Protein AF-A5BXR3-F1 (afdb_monomer_lite)

InterPro domains:
  IPR009902 Protein of unknown function DUF1442 [PF07279] (20-117)
  IPR009902 Protein of unknown function DUF1442 [PTHR33593] (9-120)
  IPR029063 S-adenosyl-L-methionine-dependent methyltransferase superfamily [G3DSA:3.40.50.150] (2-103)
  IPR029063 S-adenosyl-L-methionine-dependent methyltransferase superfamily [SSF53335] (4-101)

Foldseek 3Di:
DVVVVVVCVVVVCPVVDDDDDDDLLVVQLVDAQAQEEEAEDDDVVVVSNVVRHHHNQAKHKYKYDQQADDPDPAGPVNVQVVDPQKDWDWDPPDNIMIIIMHRDPDPDDPPDPPPDPPDDDDD

Radius of gyration: 16.55 Å; chains: 1; bounding box: 40×34×38 Å

pLDDT: mean 74.72, std 16.19, range [38.34, 92.19]

Sequence (123 aa):
MEDCKAQLSCYDLEDKVEFVHGNPCEIVIQFKSIDFAVIDCKFEDHLKLFKTIDVNPRGSIVLVSNLVRRRNGVSFGEVVRRKKGVEYVTLHIGQGMVLTRIGFTCNGHETRRYKRFHVTFES

Organism: Vitis vinifera (NCBI:txid29760)

Structure (mmCIF, N/CA/C/O backbone):
data_AF-A5BXR3-F1
#
_entry.id   AF-A5BXR3-F1
#
loop_
_atom_site.group_PDB
_atom_site.id
_atom_site.type_symbol
_atom_site.label_atom_id
_atom_site.label_alt_id
_atom_site.label_comp_id
_atom_site.label_asym_id
_atom_site.label_entity_id
_atom_site.label_seq_id
_atom_site.pdbx_PDB_ins_code
_atom_site.Cartn_x
_atom_site.Cartn_y
_atom_site.Cartn_z
_atom_site.occupancy
_atom_site.B_iso_or_equiv
_atom_site.auth_seq_id
_atom_site.auth_comp_id
_atom_site.auth_asym_id
_atom_site.auth_atom_id
_atom_site.pdbx_PDB_model_num
ATOM 1 N N . MET A 1 1 ? 14.881 0.491 -12.259 1.00 70.94 1 MET A N 1
ATOM 2 C CA . MET A 1 1 ? 13.569 0.099 -12.826 1.00 70.94 1 MET A CA 1
ATOM 3 C C . MET A 1 1 ? 13.753 -0.858 -13.989 1.00 70.94 1 MET A C 1
ATOM 5 O O . MET A 1 1 ? 13.092 -1.882 -13.984 1.00 70.94 1 MET A O 1
ATOM 9 N N . GLU A 1 2 ? 14.657 -0.573 -14.930 1.00 78.75 2 GLU A N 1
ATOM 10 C CA . GLU A 1 2 ? 14.980 -1.511 -16.018 1.00 78.75 2 GLU A CA 1
ATOM 11 C C . GLU A 1 2 ? 15.428 -2.886 -15.497 1.00 78.75 2 GLU A C 1
ATOM 13 O O . GLU A 1 2 ? 14.900 -3.897 -15.944 1.00 78.75 2 GLU A O 1
ATOM 18 N N . ASP A 1 3 ? 16.239 -2.929 -14.434 1.00 86.25 3 ASP A N 1
ATOM 19 C CA . ASP A 1 3 ? 16.606 -4.198 -13.783 1.00 86.25 3 ASP A CA 1
ATOM 20 C C . ASP A 1 3 ? 15.394 -4.963 -13.215 1.00 86.25 3 ASP A C 1
ATOM 22 O O . ASP A 1 3 ? 15.329 -6.185 -13.313 1.00 86.25 3 ASP A O 1
ATOM 26 N N . CYS A 1 4 ? 14.393 -4.260 -12.665 1.00 82.44 4 CYS A N 1
ATOM 27 C CA . CYS A 1 4 ? 13.169 -4.899 -12.169 1.00 82.44 4 CYS A CA 1
ATOM 28 C C . CYS A 1 4 ? 12.310 -5.439 -13.315 1.00 82.44 4 CYS A C 1
ATOM 30 O O . CYS A 1 4 ? 11.753 -6.523 -13.191 1.00 82.44 4 CYS A O 1
ATOM 32 N N . LYS A 1 5 ? 12.202 -4.705 -14.430 1.00 86.50 5 LYS A N 1
ATOM 33 C CA . LYS A 1 5 ? 11.475 -5.178 -15.617 1.00 86.50 5 LYS A CA 1
ATOM 34 C C . LYS A 1 5 ? 12.143 -6.420 -16.204 1.00 86.50 5 LYS A C 1
ATOM 36 O O . LYS A 1 5 ? 11.451 -7.383 -16.509 1.00 86.50 5 LYS A O 1
ATOM 41 N N . ALA A 1 6 ? 13.474 -6.423 -16.287 1.00 86.62 6 ALA A N 1
ATOM 42 C CA . ALA A 1 6 ? 14.237 -7.584 -16.734 1.00 86.62 6 ALA A CA 1
ATOM 43 C C . ALA A 1 6 ? 13.989 -8.803 -15.832 1.00 86.62 6 ALA A C 1
ATOM 45 O O . ALA A 1 6 ? 13.744 -9.896 -16.332 1.00 86.62 6 ALA A O 1
ATOM 46 N N . GLN A 1 7 ? 13.969 -8.611 -14.510 1.00 89.12 7 GLN A N 1
ATOM 47 C CA . GLN A 1 7 ? 13.634 -9.681 -13.568 1.00 89.12 7 GLN A CA 1
ATOM 48 C C . GLN A 1 7 ? 12.202 -10.191 -13.734 1.00 89.12 7 GLN A C 1
ATOM 50 O O . GLN A 1 7 ? 12.004 -11.400 -13.728 1.00 89.12 7 GLN A O 1
ATOM 55 N N . LEU A 1 8 ? 11.213 -9.306 -13.893 1.00 89.50 8 LEU A N 1
ATOM 56 C CA . LEU A 1 8 ? 9.824 -9.724 -14.116 1.00 89.50 8 LEU A CA 1
ATOM 57 C C . LEU A 1 8 ? 9.680 -10.551 -15.389 1.00 89.50 8 LEU A C 1
ATOM 59 O O . LEU A 1 8 ? 8.932 -11.522 -15.378 1.00 89.50 8 LEU A O 1
ATOM 63 N N . SER A 1 9 ? 10.453 -10.215 -16.422 1.00 88.69 9 SER A N 1
ATOM 64 C CA . SER A 1 9 ? 10.506 -10.985 -17.661 1.00 88.69 9 SER A CA 1
ATOM 65 C C . SER A 1 9 ? 11.114 -12.366 -17.497 1.00 88.69 9 SER A C 1
ATOM 67 O O . SER A 1 9 ? 10.623 -13.334 -18.061 1.00 88.69 9 SER A O 1
ATOM 69 N N . CYS A 1 10 ? 12.115 -12.514 -16.630 1.00 91.81 10 CYS A N 1
ATOM 70 C CA . CYS A 1 10 ? 12.618 -13.840 -16.278 1.00 91.81 10 CYS A CA 1
ATOM 71 C C . CYS A 1 10 ? 11.588 -14.717 -15.542 1.00 91.81 10 CYS A C 1
ATOM 73 O O . CYS A 1 10 ? 11.789 -15.928 -15.472 1.00 91.81 10 CYS A O 1
ATOM 75 N N . TYR A 1 11 ? 10.535 -14.127 -14.968 1.00 91.94 11 TYR A N 1
ATOM 76 C CA . TYR A 1 11 ? 9.502 -14.836 -14.210 1.00 91.94 11 TYR A CA 1
ATOM 77 C C . TYR A 1 11 ? 8.128 -14.859 -14.903 1.00 91.94 11 TYR A C 1
ATOM 79 O O . TYR A 1 11 ? 7.181 -15.348 -14.288 1.00 91.94 11 TYR A O 1
ATOM 87 N N . ASP A 1 12 ? 8.007 -14.349 -16.136 1.00 92.19 12 ASP A N 1
ATOM 88 C CA . ASP A 1 12 ? 6.740 -14.211 -16.876 1.00 92.19 12 ASP A CA 1
ATOM 89 C C . ASP A 1 12 ? 5.644 -13.475 -16.070 1.00 92.19 12 ASP A C 1
ATOM 91 O O . ASP A 1 12 ? 4.490 -13.906 -15.991 1.00 92.19 12 ASP A O 1
ATOM 95 N N . LEU A 1 13 ? 6.017 -12.380 -15.396 1.00 91.19 13 LEU A N 1
ATOM 96 C CA . LEU A 1 13 ? 5.127 -11.600 -14.519 1.00 91.19 13 LEU A CA 1
ATOM 97 C C . LEU A 1 13 ? 4.760 -10.219 -15.076 1.00 91.19 13 LEU A C 1
ATOM 99 O O . LEU A 1 13 ? 4.116 -9.431 -14.377 1.00 91.19 13 LEU A O 1
ATOM 103 N N . GLU A 1 14 ? 5.161 -9.880 -16.299 1.00 90.38 14 GLU A N 1
ATOM 104 C CA . GLU A 1 14 ? 4.960 -8.531 -16.843 1.00 90.38 14 GLU A CA 1
ATOM 105 C C . GLU A 1 14 ? 3.483 -8.172 -17.012 1.00 90.38 14 GLU A C 1
ATOM 107 O O . GLU A 1 14 ? 3.116 -7.012 -16.850 1.00 90.38 14 GLU A O 1
ATOM 112 N N . ASP A 1 15 ? 2.618 -9.152 -17.279 1.00 90.44 15 ASP A N 1
ATOM 113 C CA . ASP A 1 15 ? 1.173 -8.941 -17.405 1.00 90.44 15 ASP A CA 1
ATOM 114 C C . ASP A 1 15 ? 0.466 -8.776 -16.045 1.00 90.44 15 ASP A C 1
ATOM 116 O O . ASP A 1 15 ? -0.705 -8.391 -15.996 1.00 90.44 15 ASP A O 1
ATOM 120 N N . LYS A 1 16 ? 1.159 -9.066 -14.934 1.00 89.19 16 LYS A N 1
ATOM 121 C CA . LYS A 1 16 ? 0.644 -8.939 -13.559 1.00 89.19 16 LYS A CA 1
ATOM 122 C C . LYS A 1 16 ? 1.112 -7.679 -12.847 1.00 89.19 16 LYS A C 1
ATOM 124 O O . LYS A 1 16 ? 0.591 -7.379 -11.772 1.00 89.19 16 LYS A O 1
ATOM 129 N N . VAL A 1 17 ? 2.094 -6.966 -13.398 1.00 90.00 17 VAL A N 1
ATOM 130 C CA . VAL A 1 17 ? 2.734 -5.832 -12.727 1.00 90.00 17 VAL A CA 1
ATOM 131 C C . VAL A 1 17 ? 2.578 -4.557 -13.537 1.00 90.00 17 VAL A C 1
ATOM 133 O O . VAL A 1 17 ? 3.043 -4.444 -14.665 1.00 90.00 17 VAL A O 1
ATOM 136 N N . GLU A 1 18 ? 1.994 -3.548 -12.899 1.00 90.12 18 GLU A N 1
ATOM 137 C CA . GLU A 1 18 ? 1.932 -2.195 -13.432 1.00 90.12 18 GLU A CA 1
ATOM 138 C C . GLU A 1 18 ? 2.946 -1.298 -12.715 1.00 90.12 18 GLU A C 1
ATOM 140 O O . GLU A 1 18 ? 2.941 -1.167 -11.488 1.00 90.12 18 GLU A O 1
ATOM 145 N N . PHE A 1 19 ? 3.814 -0.648 -13.490 1.00 88.81 19 PHE A N 1
ATOM 146 C CA . PHE A 1 19 ? 4.715 0.378 -12.977 1.00 88.81 19 PHE A CA 1
ATOM 147 C C . PHE A 1 19 ? 4.109 1.761 -13.189 1.00 88.81 19 PHE A C 1
ATOM 149 O O . PHE A 1 19 ? 4.026 2.244 -14.317 1.00 88.81 19 PHE A O 1
ATOM 156 N N . VAL A 1 20 ? 3.752 2.425 -12.091 1.00 88.62 20 VAL A N 1
ATOM 157 C CA . VAL A 1 20 ? 3.200 3.784 -12.121 1.00 88.62 20 VAL A CA 1
ATOM 158 C C . VAL A 1 20 ? 4.224 4.778 -11.579 1.00 88.62 20 VAL A C 1
ATOM 160 O O . VAL A 1 20 ? 4.824 4.566 -10.525 1.00 88.62 20 VAL A O 1
ATOM 163 N N . HIS A 1 21 ? 4.420 5.885 -12.298 1.00 86.44 21 HIS A N 1
ATOM 164 C CA . HIS A 1 21 ? 5.330 6.963 -11.913 1.00 86.44 21 HIS A CA 1
ATOM 165 C C . HIS A 1 21 ? 4.572 8.190 -11.416 1.00 86.44 21 HIS A C 1
ATOM 167 O O . HIS A 1 21 ? 3.612 8.631 -12.041 1.00 86.44 21 HIS A O 1
ATOM 173 N N . GLY A 1 22 ? 5.064 8.789 -10.333 1.00 86.50 22 GLY A N 1
ATOM 174 C CA . GLY A 1 22 ? 4.554 10.048 -9.794 1.00 86.50 22 GLY A CA 1
ATOM 175 C C . GLY A 1 22 ? 4.518 10.039 -8.272 1.00 86.50 22 GLY A C 1
ATOM 176 O O . GLY A 1 22 ? 5.194 9.237 -7.627 1.00 86.50 22 GLY A O 1
ATOM 177 N N . ASN A 1 23 ? 3.735 10.947 -7.693 1.00 85.50 23 ASN A N 1
ATOM 178 C CA . ASN A 1 23 ? 3.567 11.038 -6.249 1.00 85.50 23 ASN A CA 1
ATOM 179 C C . ASN A 1 23 ? 2.724 9.854 -5.734 1.00 85.50 23 ASN A C 1
ATOM 181 O O . ASN A 1 23 ? 1.538 9.771 -6.071 1.00 85.50 23 ASN A O 1
ATOM 185 N N . PRO A 1 24 ? 3.265 8.973 -4.870 1.00 86.19 24 PRO A N 1
ATOM 186 C CA . PRO A 1 24 ? 2.530 7.811 -4.375 1.00 86.19 24 PRO A CA 1
ATOM 187 C C . PRO A 1 24 ? 1.219 8.175 -3.669 1.00 86.19 24 PRO A C 1
ATOM 189 O O . PRO A 1 24 ? 0.245 7.437 -3.769 1.00 86.19 24 PRO A O 1
ATOM 192 N N . CYS A 1 25 ? 1.160 9.326 -2.98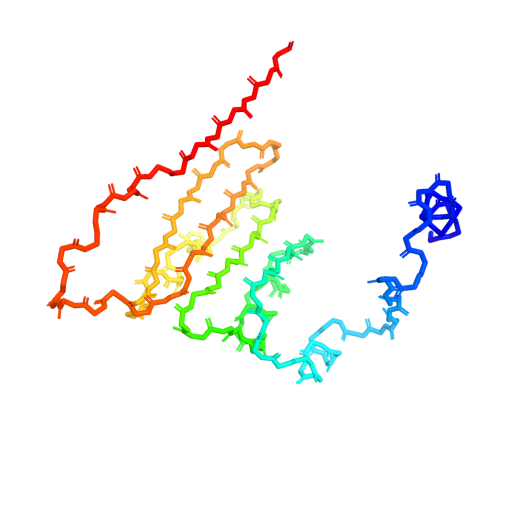8 1.00 84.25 25 CYS A N 1
ATOM 193 C CA . CYS A 1 25 ? -0.058 9.773 -2.307 1.00 84.25 25 CYS A CA 1
ATOM 194 C C . CYS A 1 25 ? -1.179 10.169 -3.276 1.00 84.25 25 CYS A C 1
ATOM 196 O O . CYS A 1 25 ? -2.340 10.118 -2.893 1.00 84.25 25 CYS A O 1
ATOM 198 N N . GLU A 1 26 ? -0.846 10.594 -4.494 1.00 88.50 26 GLU A N 1
ATOM 199 C CA . GLU A 1 26 ? -1.830 10.959 -5.522 1.00 88.50 26 GLU A CA 1
ATOM 200 C C . GLU A 1 26 ? -2.257 9.724 -6.315 1.00 88.50 26 GLU A C 1
ATOM 202 O O . GLU A 1 26 ? -3.442 9.517 -6.571 1.00 88.50 26 GLU A O 1
ATOM 207 N N . ILE A 1 27 ? -1.291 8.862 -6.632 1.00 89.19 27 ILE A N 1
ATOM 208 C CA . ILE A 1 27 ? -1.503 7.631 -7.394 1.00 89.19 27 ILE A CA 1
ATOM 209 C C . ILE A 1 27 ? -2.339 6.623 -6.603 1.00 89.19 27 ILE A C 1
ATOM 211 O O . ILE A 1 27 ? -3.291 6.061 -7.139 1.00 89.19 27 ILE A O 1
ATOM 215 N N . VAL A 1 28 ? -2.037 6.418 -5.314 1.00 89.25 28 VAL A N 1
ATOM 216 C CA . VAL A 1 28 ? -2.694 5.377 -4.502 1.00 89.25 28 VAL A CA 1
ATOM 217 C C . VAL A 1 28 ? -4.213 5.566 -4.400 1.00 89.25 28 VAL A C 1
ATOM 219 O O . VAL A 1 28 ? -4.940 4.602 -4.192 1.00 89.25 28 VAL A O 1
ATOM 222 N N . ILE A 1 29 ? -4.707 6.797 -4.582 1.00 88.31 29 ILE A N 1
ATOM 223 C CA . ILE A 1 29 ? -6.137 7.139 -4.514 1.00 88.31 29 ILE A CA 1
ATOM 224 C C . ILE A 1 29 ? -6.937 6.430 -5.614 1.00 88.31 29 ILE A C 1
ATOM 226 O O . ILE A 1 29 ? -8.129 6.166 -5.425 1.00 88.31 29 ILE A O 1
ATOM 230 N N . GLN A 1 30 ? -6.299 6.134 -6.748 1.00 89.88 30 GLN A N 1
ATOM 231 C CA . GLN A 1 30 ? -6.929 5.504 -7.909 1.00 89.88 30 GLN A CA 1
ATOM 232 C C . GLN A 1 30 ? -7.247 4.026 -7.659 1.00 89.88 30 GLN A C 1
ATOM 234 O O . GLN A 1 30 ? -8.207 3.498 -8.214 1.00 89.88 30 GLN A O 1
ATOM 239 N N . PHE A 1 31 ? -6.493 3.378 -6.771 1.00 90.56 31 PHE A N 1
ATOM 240 C CA . PHE A 1 31 ? -6.698 1.985 -6.400 1.00 90.56 31 PHE A CA 1
ATOM 241 C C . PHE A 1 31 ? -7.729 1.878 -5.275 1.00 90.56 31 PHE A C 1
ATOM 243 O O . PHE A 1 31 ? -7.728 2.672 -4.330 1.00 90.56 31 PHE A O 1
ATOM 250 N N . LYS A 1 32 ? -8.628 0.895 -5.387 1.00 91.75 32 LYS A N 1
ATOM 251 C CA . LYS A 1 32 ? -9.736 0.674 -4.451 1.00 91.75 32 LYS A CA 1
ATOM 252 C C . LYS A 1 32 ? -9.758 -0.754 -3.947 1.00 91.75 32 LYS A C 1
ATOM 254 O O . LYS A 1 32 ? -9.381 -1.671 -4.671 1.00 91.75 32 LYS A O 1
ATOM 259 N N . SER A 1 33 ? -10.256 -0.932 -2.725 1.00 90.81 33 SER A N 1
ATOM 260 C CA . SER A 1 33 ? -10.432 -2.242 -2.092 1.00 90.81 33 SER A CA 1
ATOM 261 C C . SER A 1 33 ? -9.163 -3.110 -2.108 1.00 90.81 33 SER A C 1
ATOM 263 O O . SER A 1 33 ? -9.220 -4.300 -2.408 1.00 90.81 33 SER A O 1
ATOM 265 N N . ILE A 1 34 ? -8.011 -2.528 -1.773 1.00 92.00 34 ILE A N 1
ATOM 266 C CA . ILE A 1 34 ? -6.726 -3.238 -1.779 1.00 92.00 34 ILE A CA 1
ATOM 267 C C . ILE A 1 34 ? -6.691 -4.311 -0.683 1.00 92.00 34 ILE A C 1
ATOM 269 O O . ILE A 1 34 ? -6.894 -4.012 0.497 1.00 92.00 34 ILE A O 1
ATOM 273 N N . ASP A 1 35 ? -6.379 -5.550 -1.063 1.00 91.44 35 ASP A N 1
ATOM 274 C CA . ASP A 1 35 ? -6.256 -6.678 -0.130 1.00 91.44 35 ASP A CA 1
ATOM 275 C C . ASP A 1 35 ? -4.870 -6.751 0.531 1.00 91.44 35 ASP A C 1
ATOM 277 O O . ASP A 1 35 ? -4.747 -7.130 1.698 1.00 91.44 35 ASP A O 1
ATOM 281 N N . PHE A 1 36 ? -3.820 -6.359 -0.194 1.00 91.81 36 PHE A N 1
ATOM 282 C CA . PHE A 1 36 ? -2.439 -6.409 0.278 1.00 91.81 36 PHE A CA 1
ATOM 283 C C . PHE A 1 36 ? -1.647 -5.185 -0.185 1.00 91.81 36 PHE A C 1
ATOM 285 O O . PHE A 1 36 ? -1.647 -4.856 -1.369 1.00 91.81 36 PHE A O 1
ATOM 292 N N . ALA A 1 37 ? -0.951 -4.526 0.742 1.00 90.81 37 ALA A N 1
ATOM 293 C CA . ALA A 1 37 ? -0.104 -3.376 0.441 1.00 90.81 37 ALA A CA 1
ATOM 294 C C . ALA A 1 37 ? 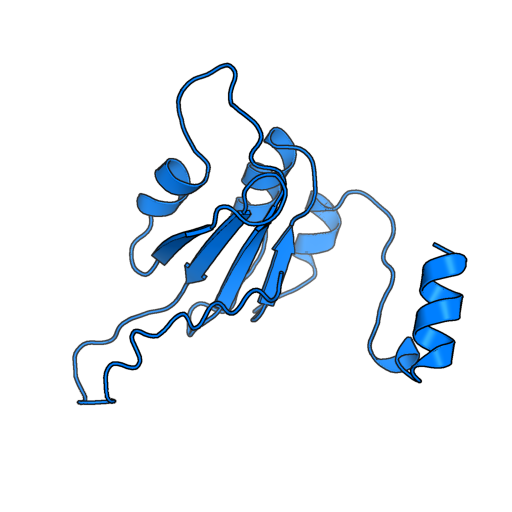1.224 -3.439 1.197 1.00 90.81 37 ALA A C 1
ATOM 296 O O . ALA A 1 37 ? 1.251 -3.714 2.397 1.00 90.81 37 ALA A O 1
ATOM 297 N N . VAL A 1 38 ? 2.316 -3.106 0.508 1.00 89.75 38 VAL A N 1
ATOM 298 C CA . VAL A 1 38 ? 3.642 -2.914 1.107 1.00 89.75 38 VAL A CA 1
ATOM 299 C C . VAL A 1 38 ? 4.045 -1.460 0.916 1.00 89.75 38 VAL A C 1
ATOM 301 O O . VAL A 1 38 ? 4.034 -0.949 -0.201 1.00 89.75 38 VAL A O 1
ATOM 304 N N . ILE A 1 39 ? 4.379 -0.784 2.011 1.00 87.19 39 ILE A N 1
ATOM 305 C CA . ILE A 1 39 ? 4.794 0.615 2.021 1.00 87.19 39 ILE A CA 1
ATOM 306 C C . ILE A 1 39 ? 6.235 0.679 2.522 1.00 87.19 39 ILE A C 1
ATOM 308 O O . ILE A 1 39 ? 6.485 0.642 3.728 1.00 87.19 39 ILE A O 1
ATOM 312 N N . ASP A 1 40 ? 7.165 0.827 1.583 1.00 85.44 40 ASP A N 1
ATOM 313 C CA . ASP A 1 40 ? 8.596 0.991 1.847 1.00 85.44 40 ASP A CA 1
ATOM 314 C C . ASP A 1 40 ? 9.065 2.380 1.386 1.00 85.44 40 ASP A C 1
ATOM 316 O O . ASP A 1 40 ? 9.673 2.562 0.336 1.00 85.44 40 ASP A O 1
ATOM 320 N N . CYS A 1 41 ? 8.678 3.409 2.139 1.00 76.56 41 CYS A N 1
ATOM 321 C CA . CYS A 1 41 ? 9.053 4.802 1.896 1.00 76.56 41 CYS A CA 1
ATOM 322 C C . CYS A 1 41 ? 9.584 5.467 3.179 1.00 76.56 41 CYS A C 1
ATOM 324 O O . CYS A 1 41 ? 9.926 4.792 4.141 1.00 76.56 41 CYS A O 1
ATOM 326 N N . LYS A 1 42 ? 9.704 6.799 3.214 1.00 73.31 42 LYS A N 1
ATOM 327 C CA . LYS A 1 42 ? 10.104 7.519 4.435 1.00 73.31 42 LYS A CA 1
ATOM 328 C C . LYS A 1 42 ? 8.932 7.631 5.422 1.00 73.31 42 LYS A C 1
ATOM 330 O O . LYS A 1 42 ? 7.766 7.587 5.030 1.00 73.31 42 LYS A O 1
ATOM 335 N N . PHE A 1 43 ? 9.243 7.846 6.707 1.00 63.06 43 PHE A N 1
ATOM 336 C CA . PHE A 1 43 ? 8.255 7.831 7.798 1.00 63.06 43 PHE A CA 1
ATOM 337 C C . PHE A 1 43 ? 7.091 8.818 7.654 1.00 63.06 43 PHE A C 1
ATOM 339 O O . PHE A 1 43 ? 5.940 8.452 7.899 1.00 63.06 43 PHE 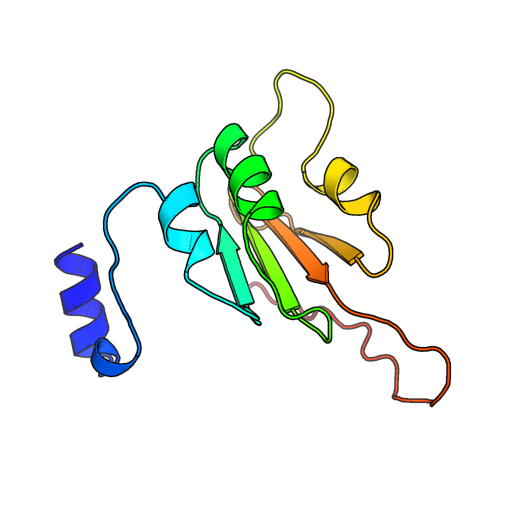A O 1
ATOM 346 N N . GLU A 1 44 ? 7.373 10.063 7.271 1.00 70.00 44 GLU A N 1
ATOM 347 C CA . GLU A 1 44 ? 6.338 11.094 7.105 1.00 70.00 44 GLU A CA 1
ATOM 348 C C . GLU A 1 44 ? 5.348 10.718 5.994 1.00 70.00 44 GLU A C 1
ATOM 350 O O . GLU A 1 44 ? 4.134 10.887 6.149 1.00 70.00 44 GLU A O 1
ATOM 355 N N . ASP A 1 45 ? 5.858 10.087 4.936 1.00 71.75 45 ASP A N 1
ATOM 356 C CA . ASP A 1 45 ? 5.063 9.603 3.815 1.00 71.75 45 ASP A CA 1
ATOM 357 C C . ASP A 1 45 ? 4.237 8.367 4.198 1.00 71.75 45 ASP A C 1
ATOM 359 O O . ASP A 1 45 ? 3.086 8.266 3.774 1.00 71.75 45 ASP A O 1
ATOM 363 N N . HIS A 1 46 ? 4.735 7.476 5.071 1.00 76.69 46 HIS A N 1
ATOM 364 C CA . HIS A 1 46 ? 3.990 6.280 5.500 1.00 76.69 46 HIS A CA 1
ATOM 365 C C . HIS A 1 46 ? 2.630 6.617 6.111 1.00 76.69 46 HIS A C 1
ATOM 367 O O . HIS A 1 46 ? 1.632 5.966 5.808 1.00 76.69 46 HIS A O 1
ATOM 373 N N . LEU A 1 47 ? 2.568 7.620 6.995 1.00 77.94 47 LEU A N 1
ATOM 374 C CA . LEU A 1 47 ? 1.316 7.994 7.658 1.00 77.94 47 LEU A CA 1
ATOM 375 C C . LEU A 1 47 ? 0.324 8.614 6.676 1.00 77.94 47 LEU A C 1
ATOM 377 O O . LEU A 1 47 ? -0.881 8.385 6.800 1.00 77.94 47 LEU A O 1
ATOM 381 N N . LYS A 1 48 ? 0.817 9.403 5.717 1.00 82.38 48 LYS A N 1
ATOM 382 C CA . LYS A 1 48 ? -0.013 10.012 4.678 1.00 82.38 48 LYS A CA 1
ATOM 383 C C . LYS A 1 48 ? -0.543 8.945 3.720 1.00 82.38 48 LYS A C 1
ATOM 385 O O . LYS A 1 48 ? -1.753 8.889 3.507 1.00 82.38 48 LYS A O 1
ATOM 390 N N . LEU A 1 49 ? 0.318 8.045 3.249 1.00 85.38 49 LEU A N 1
ATOM 391 C CA . LEU A 1 49 ? -0.049 6.892 2.422 1.00 85.38 49 LEU A CA 1
ATOM 392 C C . LEU A 1 49 ? -1.060 5.991 3.131 1.00 85.38 49 LEU A C 1
ATOM 394 O O . LEU A 1 49 ? -2.123 5.725 2.583 1.00 85.38 49 LEU A O 1
ATOM 398 N N . PHE A 1 50 ? -0.806 5.616 4.385 1.00 83.12 50 PHE A N 1
ATOM 399 C CA . PHE A 1 50 ? -1.715 4.767 5.160 1.00 83.12 50 PHE A CA 1
ATOM 400 C C . PHE A 1 50 ? -3.096 5.396 5.399 1.00 83.12 50 PHE A C 1
ATOM 402 O O . PHE A 1 50 ? -4.092 4.690 5.539 1.00 83.12 50 PHE A O 1
ATOM 409 N N . LYS A 1 51 ? -3.184 6.727 5.487 1.00 83.12 51 LYS A N 1
ATOM 410 C CA . LYS A 1 51 ? -4.476 7.422 5.600 1.00 83.12 51 LYS A CA 1
ATOM 411 C C . LYS A 1 51 ? -5.221 7.522 4.270 1.00 83.12 51 LYS A C 1
ATOM 413 O O . LYS A 1 51 ? -6.434 7.689 4.300 1.00 83.12 51 LYS A O 1
ATOM 418 N N . THR A 1 52 ? -4.498 7.473 3.156 1.00 87.06 52 THR A N 1
ATOM 419 C CA . THR A 1 52 ? -5.027 7.741 1.813 1.00 87.06 52 THR A CA 1
ATOM 420 C C . THR A 1 52 ? -5.396 6.457 1.071 1.00 87.06 52 THR A C 1
ATOM 422 O O . THR A 1 52 ? -6.313 6.465 0.256 1.00 87.06 52 THR A O 1
ATOM 425 N N . ILE A 1 53 ? -4.702 5.357 1.365 1.00 88.62 53 ILE A N 1
ATOM 426 C CA . ILE A 1 53 ? -4.932 4.054 0.747 1.00 88.62 53 ILE A CA 1
ATOM 427 C C . ILE A 1 53 ? -6.332 3.516 1.073 1.00 88.62 53 ILE A C 1
ATOM 429 O O . ILE A 1 53 ? -6.753 3.491 2.233 1.00 88.62 53 ILE A O 1
ATOM 433 N N . ASP A 1 54 ? -7.043 3.068 0.039 1.00 89.19 54 ASP A N 1
ATOM 434 C CA . ASP A 1 54 ? -8.346 2.422 0.171 1.00 89.19 54 ASP A CA 1
ATOM 435 C C . ASP A 1 54 ? -8.173 0.900 0.211 1.00 89.19 54 ASP A C 1
ATOM 437 O O . ASP A 1 54 ? -7.915 0.245 -0.799 1.00 89.19 54 ASP A O 1
ATOM 441 N N . VAL A 1 55 ? -8.271 0.343 1.414 1.00 89.94 55 VAL A N 1
ATOM 442 C CA . VAL A 1 55 ? -8.034 -1.077 1.696 1.00 89.94 55 VAL A CA 1
ATOM 443 C C . VAL A 1 55 ? -9.341 -1.815 1.928 1.00 89.94 55 VAL A C 1
ATOM 445 O O . VAL A 1 55 ? -10.297 -1.250 2.460 1.00 89.94 55 VAL A O 1
ATOM 448 N N . ASN A 1 56 ? -9.374 -3.100 1.586 1.00 88.69 56 ASN A N 1
ATOM 449 C CA . ASN A 1 56 ? -10.548 -3.937 1.780 1.00 88.69 56 ASN A CA 1
ATOM 450 C C . ASN A 1 56 ? -10.891 -4.047 3.283 1.00 88.69 56 ASN A C 1
ATOM 452 O O . ASN A 1 56 ? -10.121 -4.633 4.057 1.00 88.69 56 ASN A O 1
ATOM 456 N N . PRO A 1 57 ? -12.055 -3.537 3.732 1.00 83.94 57 PRO A N 1
ATOM 457 C CA . PRO A 1 57 ? -12.425 -3.549 5.145 1.00 83.94 57 PRO A CA 1
ATOM 458 C C . PRO A 1 57 ? -12.882 -4.931 5.638 1.00 83.94 57 PRO A C 1
ATOM 460 O O . PRO A 1 57 ? -13.096 -5.115 6.837 1.00 83.94 57 PRO A O 1
ATOM 463 N N . ARG A 1 58 ? -13.059 -5.914 4.744 1.00 84.19 58 ARG A N 1
ATOM 464 C CA . ARG A 1 58 ? -13.422 -7.300 5.096 1.00 84.19 58 ARG A CA 1
ATOM 465 C C . ARG A 1 58 ? -12.209 -8.154 5.466 1.00 84.19 58 ARG A C 1
ATOM 467 O O . ARG A 1 58 ? -12.383 -9.225 6.042 1.00 84.19 58 ARG A O 1
ATOM 474 N N . GLY A 1 59 ? -11.003 -7.682 5.171 1.00 84.44 59 GLY A N 1
ATOM 475 C CA . GLY A 1 59 ? -9.770 -8.412 5.425 1.00 84.44 59 GLY A CA 1
ATOM 476 C C . GLY A 1 59 ? -8.674 -7.953 4.480 1.00 84.44 59 GLY A C 1
ATOM 477 O O . GLY A 1 59 ? -8.619 -8.416 3.352 1.00 84.44 59 GLY A O 1
ATOM 478 N N . SER A 1 60 ? -7.798 -7.079 4.955 1.00 88.25 60 SER A N 1
ATOM 479 C CA . SER A 1 60 ? -6.616 -6.623 4.226 1.00 88.25 60 SER A CA 1
ATOM 480 C C . SER A 1 60 ? -5.390 -6.597 5.127 1.00 88.25 60 SER A C 1
ATOM 482 O O . SER A 1 60 ? -5.489 -6.577 6.362 1.00 88.25 60 SER A O 1
ATOM 484 N N . ILE A 1 61 ? -4.218 -6.630 4.501 1.00 88.94 61 ILE A N 1
ATOM 485 C CA . ILE A 1 61 ? -2.922 -6.583 5.169 1.00 88.94 61 ILE A CA 1
ATOM 486 C C . ILE A 1 61 ? -2.114 -5.420 4.600 1.00 88.94 61 ILE A C 1
ATOM 488 O O . ILE A 1 61 ? -1.902 -5.320 3.396 1.00 88.94 61 ILE A O 1
ATOM 492 N N . VAL A 1 62 ? -1.623 -4.559 5.487 1.00 88.25 62 VAL A N 1
ATOM 493 C CA . VAL A 1 62 ? -0.707 -3.469 5.156 1.00 88.25 62 VAL A CA 1
ATOM 494 C C . VAL A 1 62 ? 0.595 -3.676 5.910 1.00 88.25 62 VAL A C 1
ATOM 496 O O . VAL A 1 62 ? 0.610 -3.736 7.141 1.00 88.25 62 VAL A O 1
ATOM 499 N N . LEU A 1 63 ? 1.689 -3.780 5.171 1.00 88.44 63 LEU A N 1
ATOM 500 C CA . LEU A 1 63 ? 3.034 -3.953 5.691 1.00 88.44 63 LEU A CA 1
ATOM 501 C C . LEU A 1 63 ? 3.811 -2.650 5.530 1.00 88.44 63 LEU A C 1
ATOM 503 O O . LEU A 1 63 ? 3.878 -2.096 4.437 1.00 88.44 63 LEU A O 1
ATOM 507 N N . VAL A 1 64 ? 4.404 -2.163 6.614 1.00 85.00 64 VAL A N 1
ATOM 508 C CA . VAL A 1 64 ? 5.236 -0.954 6.612 1.00 85.00 64 VAL A CA 1
ATOM 509 C 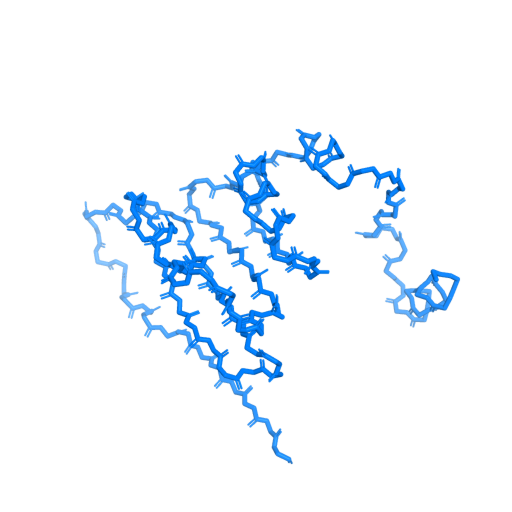C . VAL A 1 64 ? 6.632 -1.325 7.089 1.00 85.00 64 VAL A C 1
ATOM 511 O O . VAL A 1 64 ? 6.781 -1.803 8.214 1.00 85.00 64 VAL A O 1
ATOM 514 N N . SER A 1 65 ? 7.640 -1.142 6.242 1.00 78.81 65 SER A N 1
ATOM 515 C CA . SER A 1 65 ? 9.054 -1.400 6.546 1.00 78.81 65 SER A CA 1
ATOM 516 C C . SER A 1 65 ? 9.798 -0.121 6.928 1.00 78.81 65 SER A C 1
ATOM 518 O O . SER A 1 65 ? 9.261 0.977 6.826 1.00 78.81 65 SER A O 1
ATOM 520 N N . ASN A 1 66 ? 11.040 -0.274 7.399 1.00 63.81 66 ASN A N 1
ATOM 521 C CA . ASN A 1 66 ? 11.958 0.828 7.696 1.00 63.81 66 ASN A CA 1
ATOM 522 C C . ASN A 1 66 ? 11.472 1.785 8.803 1.00 63.81 66 ASN A C 1
ATOM 524 O O . ASN A 1 66 ? 11.555 3.011 8.723 1.00 63.81 66 ASN A O 1
ATOM 528 N N . LEU A 1 67 ? 11.000 1.210 9.908 1.00 62.47 67 LEU A N 1
ATOM 529 C CA . LEU A 1 67 ? 10.570 1.953 11.098 1.00 62.47 67 LEU A CA 1
ATOM 530 C C . LEU A 1 67 ? 11.737 2.439 11.971 1.00 62.47 67 LEU A C 1
ATOM 532 O O . LEU A 1 67 ? 11.585 2.559 13.194 1.00 62.47 67 LEU A O 1
ATOM 536 N N . VAL A 1 68 ? 12.905 2.716 11.381 1.00 53.09 68 VAL A N 1
ATOM 537 C CA . VAL A 1 68 ? 14.085 3.162 12.126 1.00 53.09 68 VAL A CA 1
ATOM 538 C C . VAL A 1 68 ? 13.774 4.482 12.826 1.00 53.09 68 VAL A C 1
ATOM 540 O O . VAL A 1 68 ? 13.702 5.544 12.224 1.00 53.09 68 VAL A O 1
ATOM 543 N N . ARG A 1 69 ? 13.577 4.344 14.141 1.00 52.28 69 ARG A N 1
ATOM 544 C CA . ARG A 1 69 ? 13.683 5.323 15.228 1.00 52.28 69 ARG A CA 1
ATOM 545 C C . ARG A 1 69 ? 13.176 6.739 14.949 1.00 52.28 69 ARG A C 1
ATOM 547 O O . ARG A 1 69 ? 13.756 7.555 14.245 1.00 52.28 69 ARG A O 1
ATOM 554 N N . ARG A 1 70 ? 12.134 7.081 15.702 1.00 54.25 70 ARG A N 1
ATOM 555 C CA . ARG A 1 70 ? 11.587 8.430 15.790 1.00 54.25 70 ARG A CA 1
ATOM 556 C C . ARG A 1 70 ? 12.522 9.436 16.444 1.00 54.25 70 ARG A C 1
ATOM 558 O O . ARG A 1 70 ? 13.173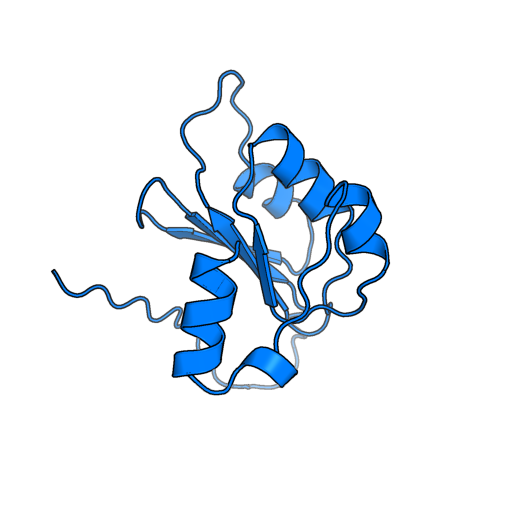 9.131 17.436 1.00 54.25 70 ARG A O 1
ATOM 565 N N . ARG A 1 71 ? 12.389 10.681 15.977 1.00 50.06 71 ARG A N 1
ATOM 566 C CA . ARG A 1 71 ? 12.725 11.908 16.714 1.00 50.06 71 ARG A CA 1
ATOM 567 C C . ARG A 1 71 ? 11.687 12.257 17.808 1.00 50.06 71 ARG A C 1
ATOM 569 O O . ARG A 1 71 ? 12.074 12.809 18.823 1.00 50.06 71 ARG A O 1
ATOM 576 N N . ASN A 1 72 ? 10.401 11.884 17.642 1.00 53.25 72 ASN A N 1
ATOM 577 C CA . ASN A 1 72 ? 9.264 12.460 18.404 1.00 53.25 72 ASN A CA 1
ATOM 578 C C . ASN A 1 72 ? 8.264 11.462 19.064 1.00 53.25 72 ASN A C 1
ATOM 580 O O . ASN A 1 72 ? 7.077 11.752 19.175 1.00 53.25 72 ASN A O 1
ATOM 584 N N . GLY A 1 73 ? 8.666 10.268 19.504 1.00 56.88 73 GLY A N 1
ATOM 585 C CA . GLY A 1 73 ? 7.893 9.554 20.546 1.00 56.88 73 GLY A CA 1
ATOM 586 C C . GLY A 1 73 ? 6.523 8.900 20.225 1.00 56.88 73 GLY A C 1
ATOM 587 O O . GLY A 1 73 ? 6.162 8.017 20.988 1.00 56.88 73 GLY A O 1
ATOM 588 N N . VAL A 1 74 ? 5.823 9.125 19.087 1.00 59.09 74 VAL A N 1
ATOM 589 C CA . VAL A 1 74 ? 4.574 8.374 18.673 1.00 59.09 74 VAL A CA 1
ATOM 590 C C . VAL A 1 74 ? 4.663 7.459 17.419 1.00 59.09 74 VAL A C 1
ATOM 592 O O . VAL A 1 74 ? 5.007 7.925 16.337 1.00 59.09 74 VAL A O 1
ATOM 595 N N . SER A 1 75 ? 4.389 6.149 17.542 1.00 65.06 75 SER A N 1
ATOM 596 C CA . SER A 1 75 ? 4.698 5.114 16.529 1.00 65.06 75 SER A CA 1
ATOM 597 C C . SER A 1 75 ? 3.602 4.930 15.520 1.00 65.06 75 SER A C 1
ATOM 599 O O . SER A 1 75 ? 2.438 5.161 15.825 1.00 65.06 75 SER A O 1
ATOM 601 N N . PHE A 1 76 ? 3.975 4.450 14.331 1.00 67.19 76 PHE A N 1
ATOM 602 C CA . PHE A 1 76 ? 2.998 4.014 13.344 1.00 67.19 76 PHE A CA 1
ATOM 603 C C . PHE A 1 76 ? 1.993 3.041 13.983 1.00 67.19 76 PHE A C 1
ATOM 605 O O . PHE A 1 76 ? 0.793 3.290 13.939 1.00 67.19 76 PHE A O 1
ATOM 612 N N . GLY A 1 77 ? 2.481 2.033 14.718 1.00 66.06 77 GLY A N 1
ATOM 613 C CA . GLY A 1 77 ? 1.637 1.111 15.484 1.00 66.06 77 GLY A CA 1
ATOM 614 C C . GLY A 1 77 ? 0.690 1.802 16.478 1.00 66.06 77 GLY A C 1
ATOM 615 O O . GLY A 1 77 ? -0.492 1.478 16.519 1.00 66.06 77 GLY A O 1
ATOM 616 N N . GLU A 1 78 ? 1.149 2.804 17.235 1.00 67.50 78 GLU A N 1
ATOM 617 C CA . GLU A 1 78 ? 0.299 3.559 18.176 1.00 67.50 78 GLU A CA 1
ATOM 618 C C . GLU A 1 78 ? -0.771 4.414 17.487 1.00 67.50 78 GLU A C 1
ATOM 620 O O . GLU A 1 78 ? -1.877 4.546 18.020 1.00 67.50 78 GLU A O 1
ATOM 625 N N . VAL A 1 79 ? -0.475 4.986 16.315 1.00 69.06 79 VAL A N 1
ATOM 626 C CA . VAL A 1 79 ? -1.460 5.730 15.511 1.00 69.06 79 VAL A CA 1
ATOM 627 C C . VAL A 1 79 ? -2.519 4.776 14.964 1.00 69.06 79 VAL A C 1
ATOM 629 O O . VAL A 1 79 ? -3.714 5.071 15.022 1.00 69.06 79 VAL A O 1
ATOM 632 N N . VAL A 1 80 ? -2.089 3.614 14.477 1.00 69.50 80 VAL A N 1
ATOM 633 C CA . VAL A 1 80 ? -2.950 2.590 13.878 1.00 69.50 80 VAL A CA 1
ATOM 634 C C . VAL A 1 80 ? -3.850 1.918 14.922 1.00 69.50 80 VAL A C 1
ATOM 636 O O . VAL A 1 80 ? -5.033 1.705 14.654 1.00 69.50 80 VAL A O 1
ATOM 639 N N . ARG A 1 81 ? -3.353 1.694 16.149 1.00 66.50 81 ARG A N 1
ATOM 640 C CA . ARG A 1 81 ? -4.096 1.078 17.270 1.00 66.50 81 ARG A CA 1
ATOM 641 C C . ARG A 1 81 ? -5.397 1.800 17.634 1.00 66.50 81 ARG A C 1
ATOM 643 O O . ARG A 1 81 ? -6.269 1.215 18.267 1.00 66.50 81 ARG A O 1
ATOM 650 N N . ARG A 1 82 ? -5.539 3.080 17.281 1.00 65.62 82 ARG A N 1
ATOM 651 C CA . ARG A 1 82 ? -6.735 3.875 17.610 1.00 65.62 82 ARG A CA 1
ATOM 652 C C . ARG A 1 82 ? -7.955 3.530 16.745 1.00 65.62 82 ARG A C 1
ATOM 654 O O . ARG A 1 82 ? -9.051 3.985 17.063 1.00 65.62 82 ARG A O 1
ATOM 661 N N . LYS A 1 83 ? -7.802 2.742 15.674 1.00 68.69 83 LYS A N 1
ATOM 662 C CA . LYS A 1 83 ? -8.909 2.326 14.797 1.00 68.69 83 LYS A CA 1
ATOM 663 C C . LYS A 1 83 ? -9.503 0.983 15.255 1.00 68.69 83 LYS A C 1
ATOM 665 O O . LYS A 1 83 ? -8.777 0.014 15.448 1.00 68.69 83 LYS A O 1
ATOM 670 N N . LYS A 1 84 ? -10.834 0.909 15.410 1.00 70.06 84 LYS A N 1
ATOM 671 C CA . LYS A 1 84 ? -11.548 -0.363 15.658 1.00 70.06 84 LYS A CA 1
ATOM 672 C C . LYS A 1 84 ? -11.402 -1.294 14.446 1.00 70.06 84 LYS A C 1
ATOM 674 O O . LYS A 1 84 ? -11.433 -0.818 13.317 1.00 70.06 84 LYS A O 1
ATOM 679 N N . GLY A 1 85 ? -11.286 -2.603 14.684 1.00 75.31 85 GLY A N 1
ATOM 680 C CA . GLY A 1 85 ? -11.141 -3.602 13.612 1.00 75.31 85 GLY A CA 1
ATOM 681 C C . GLY A 1 85 ? -9.745 -3.646 12.984 1.00 75.31 85 GLY A C 1
ATOM 682 O O . GLY A 1 85 ? -9.598 -4.108 11.855 1.00 75.31 85 GLY A O 1
ATOM 683 N N . VAL A 1 86 ? -8.732 -3.139 13.694 1.00 79.31 86 VAL A N 1
ATOM 684 C CA . VAL A 1 86 ? -7.339 -3.155 13.248 1.00 79.31 86 VAL A CA 1
ATOM 685 C C . VAL A 1 86 ? -6.470 -3.868 14.278 1.00 79.31 86 VAL A C 1
ATOM 687 O O . VAL A 1 86 ? -6.448 -3.500 15.452 1.00 79.31 86 VAL A O 1
ATOM 690 N N . GLU A 1 87 ? -5.745 -4.885 13.830 1.00 83.12 87 GLU A N 1
ATOM 691 C CA . GLU A 1 87 ? -4.739 -5.615 14.603 1.00 83.12 87 GLU A CA 1
ATOM 692 C C . GLU A 1 87 ? -3.363 -5.327 13.995 1.00 83.12 87 GLU A C 1
ATOM 694 O O . GLU A 1 87 ? -3.243 -5.199 12.781 1.00 83.12 87 GLU A O 1
ATOM 699 N N . TYR A 1 88 ? -2.308 -5.222 14.801 1.00 79.69 88 TYR A N 1
ATOM 700 C CA . TYR A 1 88 ? -0.957 -5.048 14.268 1.00 79.69 88 TYR A CA 1
ATOM 701 C C . TYR A 1 88 ? 0.070 -5.836 15.075 1.00 79.69 88 TYR A C 1
ATOM 703 O O . TYR A 1 88 ? -0.118 -6.093 16.265 1.00 79.69 88 TYR A O 1
ATOM 711 N N . VAL A 1 89 ? 1.170 -6.193 14.422 1.00 80.69 89 VAL A N 1
ATOM 712 C CA . VAL A 1 89 ? 2.345 -6.795 15.047 1.00 80.69 89 VAL A CA 1
ATOM 713 C C . VAL A 1 89 ? 3.597 -6.122 14.506 1.00 80.69 89 VAL A C 1
ATOM 715 O O . VAL A 1 89 ? 3.740 -5.901 13.303 1.00 80.69 89 VAL A O 1
ATOM 718 N N . THR A 1 90 ? 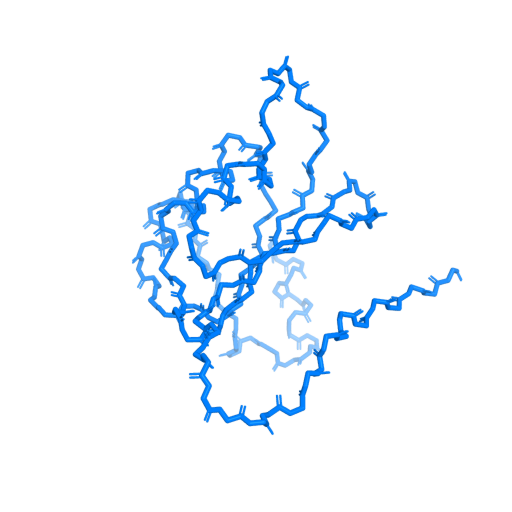4.503 -5.772 15.413 1.00 79.19 90 THR A N 1
ATOM 719 C CA . THR A 1 90 ? 5.837 -5.299 15.047 1.00 79.19 90 THR A CA 1
ATOM 720 C C . THR A 1 90 ? 6.754 -6.507 14.939 1.00 79.19 90 THR A C 1
ATOM 722 O O . THR A 1 90 ? 6.909 -7.258 15.902 1.00 79.19 90 THR A O 1
ATOM 725 N N . LEU A 1 91 ? 7.355 -6.693 13.770 1.00 77.69 91 LEU A N 1
ATOM 726 C CA . LEU A 1 91 ? 8.318 -7.744 13.485 1.00 77.69 91 LEU A CA 1
ATOM 727 C C . LEU A 1 91 ? 9.716 -7.134 13.413 1.00 77.69 91 LEU A C 1
ATOM 729 O O . LEU A 1 91 ? 9.940 -6.126 12.741 1.00 77.69 91 LEU A O 1
ATOM 733 N N . HIS A 1 92 ? 10.675 -7.775 14.073 1.00 75.25 92 HIS A N 1
ATOM 734 C CA . HIS A 1 92 ? 12.085 -7.379 14.045 1.00 75.25 92 HIS A CA 1
ATOM 735 C C . HIS A 1 92 ? 12.806 -7.939 12.805 1.00 75.25 92 HIS A C 1
ATOM 737 O O . HIS A 1 92 ? 13.923 -8.432 12.905 1.00 75.25 92 HIS A O 1
ATOM 743 N N . ILE A 1 93 ? 12.146 -7.909 11.643 1.00 73.31 93 ILE A N 1
ATOM 744 C CA . ILE A 1 93 ? 12.721 -8.331 10.359 1.00 73.31 93 ILE A CA 1
ATOM 745 C C . ILE A 1 93 ? 13.351 -7.108 9.688 1.00 73.31 93 ILE A C 1
ATOM 747 O O . ILE A 1 93 ? 12.743 -6.034 9.649 1.00 73.31 93 ILE A O 1
ATOM 751 N N . GLY A 1 94 ? 14.573 -7.260 9.172 1.00 73.44 94 GLY A N 1
ATOM 752 C CA . GLY A 1 94 ? 15.323 -6.166 8.554 1.00 73.44 94 GLY A CA 1
ATOM 753 C C . GLY A 1 94 ? 15.518 -4.989 9.515 1.00 73.44 94 GLY A C 1
ATOM 754 O O . GLY A 1 94 ? 15.950 -5.163 10.651 1.00 73.44 94 GLY A O 1
ATOM 755 N N . GLN A 1 95 ? 15.163 -3.779 9.075 1.00 68.88 95 GLN A N 1
ATOM 756 C CA . GLN A 1 95 ? 15.244 -2.550 9.881 1.00 68.88 95 GLN A CA 1
ATOM 757 C C . GLN A 1 95 ? 14.003 -2.300 10.770 1.00 68.88 95 GLN A C 1
ATOM 759 O O . GLN A 1 95 ? 13.816 -1.207 11.308 1.00 68.88 95 GLN A O 1
ATOM 764 N N . GLY A 1 96 ? 13.153 -3.318 10.939 1.00 74.38 96 GLY A N 1
ATOM 765 C CA . GLY A 1 96 ? 11.886 -3.248 11.659 1.00 74.38 96 GLY A CA 1
ATOM 766 C C . GLY A 1 96 ? 10.706 -3.050 10.711 1.00 74.38 96 GLY A C 1
ATOM 767 O O . GLY A 1 96 ? 10.700 -2.139 9.879 1.00 74.38 96 GLY A O 1
ATOM 768 N N . MET A 1 97 ? 9.692 -3.901 10.862 1.00 81.88 97 MET A N 1
ATOM 769 C CA . MET A 1 97 ? 8.473 -3.904 10.052 1.00 81.88 97 MET A CA 1
ATOM 770 C C . MET A 1 97 ? 7.236 -3.910 10.951 1.00 81.88 97 MET A C 1
ATOM 772 O O . MET A 1 97 ? 7.222 -4.558 11.996 1.00 81.88 97 MET A O 1
ATOM 776 N N . VAL A 1 98 ? 6.173 -3.221 10.548 1.00 83.69 98 VAL A N 1
ATOM 777 C CA . VAL A 1 98 ? 4.848 -3.329 11.169 1.00 83.69 98 VAL A CA 1
ATOM 778 C C . VAL A 1 98 ? 3.892 -3.940 10.167 1.00 83.69 98 VAL A C 1
ATOM 780 O O . VAL A 1 98 ? 3.613 -3.369 9.116 1.00 83.69 98 VAL A O 1
ATOM 783 N N . LEU A 1 99 ? 3.369 -5.100 10.534 1.00 85.44 99 LEU A N 1
ATOM 784 C CA . LEU A 1 99 ? 2.290 -5.769 9.834 1.00 85.44 99 LEU A CA 1
ATOM 785 C C . LEU A 1 99 ? 0.971 -5.327 10.466 1.00 85.44 99 LEU A C 1
ATOM 787 O O . LEU A 1 99 ? 0.769 -5.507 11.666 1.00 85.44 99 LEU A O 1
ATOM 791 N N . THR A 1 100 ? 0.075 -4.762 9.668 1.00 85.81 100 THR A N 1
ATOM 792 C CA . THR A 1 100 ? -1.252 -4.307 10.090 1.00 85.81 100 THR A CA 1
ATOM 793 C C . THR A 1 100 ? -2.317 -5.107 9.358 1.00 85.81 100 THR A C 1
ATOM 795 O O . THR A 1 100 ? -2.353 -5.111 8.134 1.00 85.81 100 THR A O 1
ATOM 798 N N . ARG A 1 101 ? -3.213 -5.753 10.097 1.00 86.81 101 ARG A N 1
ATOM 799 C CA . ARG A 1 101 ? -4.396 -6.433 9.575 1.00 86.81 101 ARG A CA 1
ATOM 800 C C . ARG A 1 101 ? -5.630 -5.573 9.824 1.00 86.81 101 ARG A C 1
ATOM 802 O O . ARG A 1 101 ? -5.895 -5.190 10.962 1.00 86.81 101 ARG A O 1
ATOM 809 N N . ILE A 1 102 ? -6.397 -5.305 8.776 1.00 83.69 102 ILE A N 1
ATOM 810 C CA . ILE A 1 102 ? -7.636 -4.521 8.826 1.00 83.69 102 ILE A CA 1
ATOM 811 C C . ILE A 1 102 ? -8.792 -5.457 8.481 1.00 83.69 102 ILE A C 1
ATOM 813 O O . ILE A 1 102 ? -8.752 -6.152 7.470 1.00 83.69 102 ILE A O 1
ATOM 817 N N . GLY A 1 103 ? -9.809 -5.527 9.335 1.00 77.06 103 GLY A N 1
ATOM 818 C CA . GLY A 1 103 ? -10.949 -6.405 9.102 1.00 77.06 103 GLY A CA 1
ATOM 819 C C . GLY A 1 103 ? -11.894 -6.509 10.289 1.00 77.06 103 GLY A C 1
ATOM 820 O O . GLY A 1 103 ? -11.468 -6.576 11.444 1.00 77.06 103 GLY A O 1
ATOM 821 N N . PHE A 1 104 ? -13.195 -6.577 10.011 1.00 60.81 104 PHE A N 1
ATOM 822 C CA . PHE A 1 104 ? -14.197 -6.852 11.037 1.00 60.81 104 PHE A CA 1
ATOM 823 C C . PHE A 1 104 ? -14.030 -8.273 11.589 1.00 60.81 104 PHE A C 1
ATOM 825 O O . PHE A 1 104 ? -14.212 -9.260 10.880 1.00 60.81 104 PHE A O 1
ATOM 832 N N . THR A 1 105 ? -13.744 -8.393 12.884 1.00 53.81 105 THR A N 1
ATOM 833 C CA . THR A 1 105 ? -14.021 -9.622 13.631 1.00 53.81 105 THR A CA 1
ATOM 834 C C . THR A 1 105 ? -15.498 -9.594 14.018 1.00 53.81 105 THR A C 1
ATOM 836 O O . THR A 1 105 ? -15.862 -9.076 15.074 1.00 53.81 105 THR A O 1
ATOM 839 N N . CYS A 1 106 ? -16.381 -10.066 13.143 1.00 42.81 106 CYS A N 1
ATOM 840 C CA . CYS A 1 106 ? -17.764 -10.328 13.527 1.00 42.81 106 CYS A CA 1
ATOM 841 C C . CYS A 1 106 ? -17.786 -11.474 14.556 1.00 42.81 106 CYS A C 1
ATOM 843 O O . CYS A 1 106 ? -17.409 -12.605 14.258 1.00 42.81 106 CYS A O 1
ATOM 845 N N . ASN A 1 107 ? -18.212 -11.174 15.786 1.00 47.28 107 ASN A N 1
ATOM 846 C CA . ASN A 1 107 ? -18.658 -12.188 16.741 1.00 47.28 107 ASN A CA 1
ATOM 847 C C . ASN A 1 107 ? -19.873 -12.906 16.134 1.00 47.28 107 ASN A C 1
ATOM 849 O O . ASN A 1 107 ? -20.854 -12.234 15.823 1.00 47.28 107 ASN A O 1
ATOM 853 N N . GLY A 1 108 ? -19.838 -14.237 15.991 1.00 44.00 108 GLY A N 1
ATOM 854 C CA . GLY A 1 108 ? -21.065 -14.985 15.686 1.00 44.00 108 GLY A CA 1
ATOM 855 C C . GLY A 1 108 ? -20.954 -16.359 15.031 1.00 44.00 108 GLY A C 1
ATOM 856 O O . GLY A 1 108 ? -21.972 -17.024 14.940 1.00 44.00 108 GLY A O 1
ATOM 857 N N . HIS A 1 109 ? -19.781 -16.828 14.607 1.00 40.06 109 HIS A N 1
ATOM 858 C CA . HIS A 1 109 ? -19.600 -18.231 14.221 1.00 40.06 109 HIS A CA 1
ATOM 859 C C . HIS A 1 109 ? -18.212 -18.696 14.648 1.00 40.06 109 HIS A C 1
ATOM 861 O O . HIS A 1 109 ? -17.233 -17.967 14.488 1.00 40.06 109 HIS A O 1
ATOM 867 N N . GLU A 1 110 ? -18.128 -19.904 15.203 1.00 45.62 110 GLU A N 1
ATOM 868 C CA . GLU A 1 110 ? -16.885 -20.620 15.491 1.00 45.62 110 GLU A CA 1
ATOM 869 C C . GLU A 1 110 ? -16.105 -20.917 14.198 1.00 45.62 110 GLU A C 1
ATOM 871 O O . GLU A 1 110 ? -15.949 -22.056 13.771 1.00 45.62 110 GLU A O 1
ATOM 876 N N . THR A 1 111 ? -15.562 -19.900 13.542 1.00 44.97 111 THR A N 1
ATOM 877 C CA . THR A 1 111 ? -14.477 -20.111 12.591 1.00 44.97 111 THR A CA 1
ATOM 878 C C . THR A 1 111 ? -13.206 -20.163 13.416 1.00 44.97 111 THR A C 1
ATOM 880 O O . THR A 1 111 ? -12.740 -19.133 13.909 1.00 44.97 111 THR A O 1
ATOM 883 N N . ARG A 1 112 ? -12.712 -21.390 13.639 1.00 44.91 112 ARG A N 1
ATOM 884 C CA . ARG A 1 112 ? -11.418 -21.728 14.251 1.00 44.91 112 ARG A CA 1
ATOM 885 C C . ARG A 1 112 ? -10.455 -20.542 14.207 1.00 44.91 112 ARG A C 1
ATOM 887 O O . ARG A 1 112 ? -10.000 -20.148 13.136 1.00 44.91 112 ARG A O 1
ATOM 894 N N . ARG A 1 113 ? -10.133 -19.995 15.383 1.00 45.41 113 ARG A N 1
ATOM 895 C CA . ARG A 1 113 ? -9.038 -19.039 15.584 1.00 45.41 113 ARG A CA 1
ATOM 896 C C . ARG A 1 113 ? -7.749 -19.628 15.006 1.00 45.41 113 ARG A C 1
ATOM 898 O O . ARG A 1 113 ? -6.972 -20.254 15.719 1.00 45.41 113 ARG A O 1
ATOM 905 N N . TYR A 1 114 ? -7.456 -19.355 13.745 1.00 47.09 114 TYR A N 1
ATOM 906 C CA . TYR A 1 114 ? -6.085 -19.382 13.262 1.00 47.09 114 TYR A CA 1
ATOM 907 C C . TYR A 1 114 ? -5.464 -18.024 13.588 1.00 47.09 114 TYR A C 1
ATOM 909 O O . TYR A 1 114 ? -5.162 -17.215 12.721 1.00 47.09 114 TYR A O 1
ATOM 917 N N . LYS A 1 115 ? -5.266 -17.775 14.892 1.00 46.19 115 LYS A N 1
ATOM 918 C CA . LYS A 1 115 ? -4.296 -16.789 15.387 1.00 46.19 115 LYS A CA 1
ATOM 919 C C . LYS A 1 115 ? -2.887 -17.337 15.148 1.00 46.19 115 LYS A C 1
ATOM 921 O O . LYS A 1 115 ? -2.179 -17.671 16.092 1.00 46.19 115 LYS A O 1
ATOM 926 N N . ARG A 1 116 ? -2.493 -17.516 13.894 1.00 45.84 116 ARG A N 1
ATOM 927 C CA . ARG A 1 116 ? -1.121 -17.894 13.561 1.00 45.84 116 ARG A CA 1
ATOM 928 C C . ARG A 1 116 ? -0.640 -17.001 12.437 1.00 45.84 116 ARG A C 1
ATOM 930 O O . ARG A 1 116 ? -0.740 -17.345 11.270 1.00 45.84 116 ARG A O 1
ATOM 937 N N . PHE A 1 117 ? -0.092 -15.853 12.827 1.00 52.44 117 PHE A N 1
ATOM 938 C CA . PHE A 1 117 ? 1.003 -15.282 12.058 1.00 52.44 117 PHE A CA 1
ATOM 939 C C . PHE A 1 117 ? 2.144 -16.296 12.165 1.00 52.44 117 PHE A C 1
ATOM 941 O O . PHE A 1 117 ? 2.784 -16.408 13.209 1.00 52.44 117 PHE A O 1
ATOM 948 N N . HIS A 1 118 ? 2.299 -17.133 11.144 1.00 43.03 118 HIS A N 1
ATOM 949 C CA . HIS A 1 118 ? 3.450 -18.012 11.035 1.00 43.03 118 HIS A CA 1
ATOM 950 C C . HIS A 1 118 ? 4.533 -17.215 10.320 1.00 43.03 118 HIS A C 1
ATOM 952 O O . HIS A 1 118 ? 4.412 -16.921 9.136 1.00 43.03 118 HIS A O 1
ATOM 958 N N . VAL A 1 119 ? 5.528 -16.777 11.083 1.00 48.22 119 VAL A N 1
ATOM 959 C CA . VAL A 1 119 ? 6.699 -16.077 10.565 1.00 48.22 119 VAL A CA 1
ATOM 960 C C . VAL A 1 119 ? 7.856 -17.056 10.686 1.00 48.22 119 VAL A C 1
ATOM 962 O O . VAL A 1 119 ? 8.273 -17.372 11.798 1.00 48.22 119 VAL A O 1
ATOM 965 N N . THR A 1 120 ? 8.328 -17.575 9.560 1.00 44.38 120 THR A N 1
ATOM 966 C CA . THR A 1 120 ? 9.548 -18.383 9.477 1.00 44.38 120 THR A CA 1
ATOM 967 C C . THR A 1 120 ? 10.678 -17.502 8.971 1.00 44.38 120 THR A C 1
ATOM 969 O O . THR A 1 120 ? 10.495 -16.752 8.014 1.00 44.38 120 THR A O 1
ATOM 972 N N . PHE A 1 121 ? 11.838 -17.586 9.610 1.00 43.28 121 PHE A N 1
ATOM 973 C CA . PHE A 1 121 ? 13.091 -17.055 9.091 1.00 43.28 121 PHE A CA 1
ATOM 974 C C . PHE A 1 121 ? 14.088 -18.214 9.087 1.00 43.28 121 PHE A C 1
ATOM 976 O O . PHE A 1 121 ? 14.194 -18.929 10.082 1.00 43.28 121 PHE A O 1
ATOM 983 N N . GLU A 1 122 ? 14.771 -18.433 7.970 1.00 38.34 122 GLU A N 1
ATOM 984 C CA . GLU A 1 122 ? 15.954 -19.294 7.931 1.00 38.34 122 GLU A CA 1
ATOM 985 C C . GLU A 1 122 ? 17.193 -18.403 8.062 1.00 38.34 122 GLU A C 1
ATOM 987 O O . GLU A 1 122 ? 17.186 -17.256 7.607 1.00 38.34 122 GLU A O 1
ATOM 992 N N . SER A 1 123 ? 18.184 -18.900 8.807 1.00 40.53 123 SER A N 1
ATOM 993 C CA . SER A 1 123 ? 19.433 -18.203 9.157 1.00 40.53 123 SER A CA 1
ATOM 994 C C . SER A 1 123 ? 20.533 -18.530 8.164 1.00 40.53 123 SER A C 1
ATOM 996 O O . SER A 1 123 ? 20.570 -19.703 7.734 1.00 40.53 123 SER A O 1
#

Secondary structure (DSSP, 8-state):
-HHHHHHHHHTT-GGG-----S-HHHHGGG--SBSEEEE-S-HHHHHHHHHH--B-TTSEEEEEE-----SSS--HHHHHTTSTTEEEEEE-STT-EEEEEE----SSS--------------